Protein AF-A0A7Y1CMX7-F1 (afdb_monomer_lite)

Sequence (63 aa):
MGQLFGERDQWATAPDLTFHSRSAAQALCAGLHIEHFEESEGLGKSLRGPKHNHRFDLILRKP

Secondary structure (DSSP, 8-state):
-EEEEBTTSTTTT-TTS--B-HHHHHHHTTTSEEEEEEEEEEEEEETTEEEEEEEEEEEEE--

pLDDT: mean 92.83, std 5.3, range [78.5, 97.5]

Structure (mmCIF, N/CA/C/O backbone):
data_AF-A0A7Y1CMX7-F1
#
_entry.id   AF-A0A7Y1CMX7-F1
#
loop_
_atom_site.group_PDB
_atom_site.id
_atom_site.type_symbol
_atom_site.label_atom_id
_atom_site.label_alt_id
_atom_site.label_comp_id
_atom_site.label_asym_id
_atom_site.label_entity_id
_atom_site.label_seq_id
_atom_site.pdbx_PDB_ins_code
_atom_site.Cartn_x
_atom_site.Cartn_y
_atom_site.Cartn_z
_atom_site.occupancy
_atom_site.B_iso_or_equiv
_atom_site.auth_seq_id
_atom_site.auth_comp_id
_atom_site.auth_asym_id
_atom_site.auth_atom_id
_atom_site.pdbx_PDB_model_num
ATOM 1 N N . MET A 1 1 ? 3.450 2.187 13.072 1.00 86.19 1 MET A N 1
ATOM 2 C CA . MET A 1 1 ? 4.020 2.733 11.826 1.00 86.19 1 MET A CA 1
ATOM 3 C C . MET A 1 1 ? 4.227 1.572 10.873 1.00 86.19 1 MET A C 1
ATOM 5 O O . MET A 1 1 ? 4.712 0.540 11.324 1.00 86.19 1 MET A O 1
ATOM 9 N N . GLY A 1 2 ? 3.825 1.709 9.616 1.00 93.62 2 GLY A N 1
ATOM 10 C CA . GLY A 1 2 ? 3.985 0.678 8.595 1.00 93.62 2 GLY A CA 1
ATOM 11 C C . GLY A 1 2 ? 4.158 1.285 7.209 1.00 93.62 2 GLY A C 1
ATOM 12 O O . GLY A 1 2 ? 3.886 2.467 7.009 1.00 93.62 2 GLY A O 1
ATOM 13 N N . GLN A 1 3 ? 4.622 0.460 6.276 1.00 94.94 3 GLN A N 1
ATOM 14 C CA . GLN A 1 3 ? 4.831 0.822 4.879 1.00 94.94 3 GLN A CA 1
ATOM 15 C C . GLN A 1 3 ? 4.260 -0.262 3.974 1.00 94.94 3 GLN A C 1
ATOM 17 O O . GLN A 1 3 ? 4.454 -1.447 4.243 1.00 94.94 3 GLN A O 1
ATOM 22 N N . LEU A 1 4 ? 3.584 0.147 2.903 1.00 96.25 4 LEU A N 1
ATOM 23 C CA . LEU A 1 4 ? 3.056 -0.747 1.872 1.00 96.25 4 LEU A CA 1
ATOM 24 C C . LEU A 1 4 ? 3.577 -0.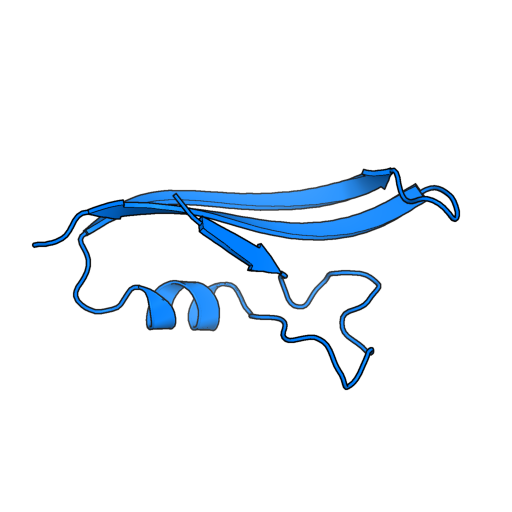318 0.504 1.00 96.25 4 LEU A C 1
ATOM 26 O O . LEU A 1 4 ? 3.622 0.877 0.215 1.00 96.25 4 LEU A O 1
ATOM 30 N N . PHE A 1 5 ? 3.933 -1.273 -0.354 1.00 96.25 5 PHE A N 1
ATOM 31 C CA . PHE A 1 5 ? 4.256 -0.962 -1.743 1.00 96.25 5 PHE A CA 1
ATOM 32 C C . PHE A 1 5 ? 2.985 -0.675 -2.532 1.00 96.25 5 PHE A C 1
ATOM 34 O O . PHE A 1 5 ? 1.970 -1.358 -2.379 1.00 96.25 5 PHE A O 1
ATOM 41 N N . GLY A 1 6 ? 3.046 0.337 -3.387 1.00 96.19 6 GLY A N 1
ATOM 42 C CA . GLY A 1 6 ? 1.930 0.713 -4.229 1.00 96.19 6 GLY A CA 1
ATOM 43 C C . GLY A 1 6 ? 2.045 0.151 -5.646 1.00 96.19 6 GLY A C 1
ATOM 44 O O . GLY A 1 6 ? 3.137 -0.030 -6.169 1.00 96.19 6 GLY A O 1
ATOM 45 N N . GLU A 1 7 ? 0.911 -0.054 -6.309 1.00 95.25 7 GLU A N 1
ATOM 46 C CA . GLU A 1 7 ? 0.806 -0.738 -7.614 1.00 95.25 7 GLU A CA 1
ATOM 47 C C . GLU A 1 7 ? 1.554 -0.075 -8.784 1.00 95.25 7 GLU A C 1
ATOM 49 O O . GLU A 1 7 ? 1.887 -0.743 -9.755 1.00 95.25 7 GLU A O 1
ATOM 54 N N . ARG A 1 8 ? 1.850 1.227 -8.694 1.00 94.38 8 ARG A N 1
ATOM 55 C CA . ARG A 1 8 ? 2.672 1.962 -9.671 1.00 94.38 8 ARG A CA 1
ATOM 56 C C . ARG A 1 8 ? 4.183 1.771 -9.509 1.00 94.38 8 ARG A C 1
ATOM 58 O O . ARG A 1 8 ? 4.943 2.317 -10.297 1.00 94.38 8 ARG A O 1
ATOM 65 N N . ASP A 1 9 ? 4.645 1.020 -8.511 1.00 93.75 9 ASP A N 1
ATOM 66 C CA . ASP A 1 9 ? 6.075 0.783 -8.309 1.00 93.75 9 ASP A CA 1
ATOM 67 C C . ASP A 1 9 ? 6.667 0.006 -9.499 1.00 93.75 9 ASP A C 1
ATOM 69 O O . ASP A 1 9 ? 6.041 -0.897 -10.049 1.00 93.75 9 ASP A O 1
ATOM 73 N N . GLN A 1 10 ? 7.902 0.315 -9.895 1.00 91.25 10 GLN A N 1
ATOM 74 C CA . GLN A 1 10 ? 8.559 -0.347 -11.029 1.00 91.25 10 GLN A CA 1
ATOM 75 C C . GLN A 1 10 ? 8.655 -1.874 -10.883 1.00 91.25 10 GLN A C 1
ATOM 77 O O . GLN A 1 10 ? 8.785 -2.587 -11.875 1.00 91.25 10 GLN A O 1
ATOM 82 N N . TRP A 1 11 ? 8.648 -2.385 -9.654 1.00 89.94 11 TRP A N 1
ATOM 83 C CA . TRP A 1 11 ? 8.695 -3.814 -9.367 1.00 89.94 11 TRP A CA 1
ATOM 84 C C . TRP A 1 11 ? 7.312 -4.448 -9.228 1.00 89.94 11 TRP A C 1
ATOM 86 O O . TRP A 1 11 ? 7.250 -5.625 -8.888 1.00 89.94 11 TRP A O 1
ATOM 96 N N . ALA A 1 12 ? 6.227 -3.729 -9.534 1.00 90.12 12 ALA A N 1
ATOM 97 C CA . ALA A 1 12 ? 4.855 -4.233 -9.441 1.00 90.12 12 ALA A CA 1
ATOM 98 C C . ALA A 1 12 ? 4.600 -5.527 -10.233 1.00 90.12 12 ALA A C 1
ATOM 100 O O . ALA A 1 12 ? 3.673 -6.270 -9.930 1.00 90.12 12 ALA A O 1
ATOM 101 N N . THR A 1 13 ? 5.437 -5.829 -11.229 1.00 88.75 13 THR A N 1
ATOM 102 C CA . THR A 1 13 ? 5.356 -7.055 -12.034 1.00 88.75 13 THR A CA 1
ATOM 103 C C . THR A 1 13 ? 6.087 -8.254 -11.419 1.00 88.75 13 THR A C 1
ATOM 105 O O . THR A 1 13 ? 6.071 -9.333 -12.008 1.00 88.75 13 THR A O 1
ATOM 108 N N . ALA A 1 14 ? 6.790 -8.085 -10.295 1.00 90.25 14 ALA A N 1
ATOM 109 C CA . ALA A 1 14 ? 7.508 -9.171 -9.638 1.00 90.25 14 ALA A CA 1
ATOM 110 C C . ALA A 1 14 ? 6.513 -10.085 -8.895 1.00 90.25 14 ALA A C 1
ATOM 112 O O . ALA A 1 14 ? 5.830 -9.609 -7.989 1.00 90.25 14 ALA A O 1
ATOM 113 N N . PRO A 1 15 ? 6.440 -11.387 -9.230 1.00 88.19 15 PRO A N 1
ATOM 114 C CA . PRO A 1 15 ? 5.407 -12.287 -8.706 1.00 88.19 15 PRO A CA 1
ATOM 115 C C . PRO A 1 15 ? 5.541 -12.564 -7.202 1.00 88.19 15 PRO A C 1
ATOM 117 O O . PRO A 1 15 ? 4.555 -12.894 -6.551 1.00 88.19 15 PRO A O 1
ATOM 120 N N . ASP A 1 16 ? 6.744 -12.399 -6.649 1.00 93.50 16 ASP A N 1
ATOM 121 C CA . ASP A 1 16 ? 7.040 -12.665 -5.236 1.00 93.50 16 ASP A CA 1
ATOM 122 C C . ASP A 1 16 ? 6.812 -11.443 -4.331 1.00 93.50 16 ASP A C 1
ATOM 124 O O . ASP A 1 16 ? 7.067 -11.493 -3.127 1.00 93.50 16 ASP A O 1
ATOM 128 N N . LEU A 1 17 ? 6.366 -10.319 -4.900 1.00 92.00 17 LEU A N 1
ATOM 129 C CA . LEU A 1 17 ? 6.137 -9.070 -4.184 1.00 92.00 17 LEU A CA 1
ATOM 130 C C . LEU A 1 17 ? 4.651 -8.705 -4.212 1.00 92.00 17 LEU A C 1
ATOM 132 O O . LEU A 1 17 ? 3.945 -8.922 -5.192 1.00 92.00 17 LEU A O 1
ATOM 136 N N . THR A 1 18 ? 4.169 -8.131 -3.112 1.00 94.12 18 THR A N 1
ATOM 137 C CA . THR A 1 18 ? 2.779 -7.680 -2.987 1.00 94.12 18 THR A CA 1
ATOM 138 C C . THR A 1 18 ? 2.708 -6.165 -3.102 1.00 94.12 18 THR A C 1
ATOM 140 O O . THR A 1 18 ? 3.436 -5.450 -2.412 1.00 94.12 18 THR A O 1
ATOM 143 N N . PHE A 1 19 ? 1.802 -5.689 -3.954 1.00 96.56 19 PHE A N 1
ATOM 144 C CA . PHE A 1 19 ? 1.552 -4.273 -4.197 1.00 96.56 19 PHE A CA 1
ATOM 145 C C . PHE A 1 19 ? 0.066 -3.972 -4.049 1.00 96.56 19 PHE A C 1
ATOM 147 O O . PHE A 1 19 ? -0.784 -4.832 -4.284 1.00 96.56 19 PHE A O 1
ATOM 154 N N . HIS A 1 20 ? -0.247 -2.740 -3.663 1.00 96.94 20 HIS A N 1
ATOM 155 C CA . HIS A 1 20 ? -1.611 -2.321 -3.371 1.00 96.94 20 HIS A CA 1
ATOM 156 C C . HIS A 1 20 ? -1.997 -1.082 -4.176 1.00 96.94 20 HIS A C 1
ATOM 158 O O . HIS A 1 20 ? -1.195 -0.166 -4.360 1.00 96.94 20 HIS A O 1
ATOM 164 N N . SER A 1 21 ? -3.254 -1.014 -4.605 1.00 97.00 21 SER A N 1
ATOM 165 C CA . SER A 1 21 ? -3.864 0.271 -4.940 1.00 97.00 21 SER A CA 1
ATOM 166 C C . SER A 1 21 ? -4.091 1.080 -3.667 1.00 97.00 21 SER A C 1
ATOM 168 O O . SER A 1 21 ? -4.155 0.523 -2.566 1.00 97.00 21 SER A O 1
ATOM 170 N N . ARG A 1 22 ? -4.287 2.395 -3.800 1.00 96.56 22 ARG A N 1
ATOM 171 C CA . ARG A 1 22 ? -4.618 3.251 -2.650 1.00 96.56 22 ARG A CA 1
ATOM 172 C C . ARG A 1 22 ? -5.849 2.739 -1.895 1.00 96.56 22 ARG A C 1
ATOM 174 O O . ARG A 1 22 ? -5.840 2.667 -0.670 1.00 96.56 22 ARG A O 1
ATOM 181 N N . SER A 1 23 ? -6.881 2.325 -2.632 1.00 97.12 23 SER A N 1
ATOM 182 C CA . SER A 1 23 ? -8.115 1.780 -2.052 1.00 97.12 23 SER A CA 1
ATOM 183 C C . SER A 1 23 ? -7.887 0.457 -1.312 1.00 97.12 23 SER A C 1
ATOM 185 O O . SER A 1 23 ? -8.393 0.281 -0.206 1.00 97.12 23 SER A O 1
ATOM 187 N N . ALA A 1 24 ? -7.068 -0.445 -1.865 1.00 97.25 24 ALA A N 1
ATOM 188 C CA . ALA A 1 24 ? -6.719 -1.702 -1.212 1.00 97.25 24 ALA A CA 1
ATOM 189 C C . ALA A 1 24 ? -5.892 -1.462 0.060 1.00 97.25 24 ALA A C 1
ATOM 191 O O . ALA A 1 24 ? -6.159 -2.078 1.089 1.00 97.25 24 ALA A O 1
ATOM 192 N N . ALA A 1 25 ? -4.941 -0.522 0.021 1.00 96.81 25 ALA A N 1
ATOM 193 C CA . ALA A 1 25 ? -4.159 -0.126 1.189 1.00 96.81 25 ALA A CA 1
ATOM 194 C C . ALA A 1 25 ? -5.049 0.439 2.310 1.00 96.81 25 ALA A C 1
ATOM 196 O O . ALA A 1 25 ? -4.886 0.067 3.469 1.00 96.81 25 ALA A O 1
ATOM 197 N N . GLN A 1 26 ? -6.032 1.280 1.976 1.00 95.75 26 GLN A N 1
ATOM 198 C CA . GLN A 1 26 ? -7.000 1.796 2.950 1.00 95.75 26 GLN A CA 1
ATOM 199 C C . GLN A 1 26 ? -7.913 0.697 3.509 1.00 95.75 26 GLN A C 1
ATOM 201 O O . GLN A 1 26 ? -8.205 0.698 4.703 1.00 95.75 26 GLN A O 1
ATOM 206 N N . ALA A 1 27 ? -8.327 -0.264 2.679 1.00 96.94 27 ALA A N 1
ATOM 207 C CA . ALA A 1 27 ? -9.143 -1.391 3.121 1.00 96.94 27 ALA A CA 1
ATOM 208 C C . ALA A 1 27 ? -8.414 -2.277 4.147 1.00 96.94 27 ALA A C 1
ATOM 210 O O . ALA A 1 27 ? -9.039 -2.756 5.090 1.00 96.94 27 ALA A O 1
ATOM 211 N N . LEU A 1 28 ? -7.089 -2.439 4.029 1.00 95.50 28 LEU A N 1
ATOM 212 C CA . LEU A 1 28 ? -6.276 -3.144 5.032 1.00 95.50 28 LEU A CA 1
ATOM 213 C C . LEU A 1 28 ? -6.256 -2.439 6.398 1.00 95.50 28 LEU A C 1
ATOM 215 O O . LEU A 1 28 ? -5.984 -3.076 7.413 1.00 95.50 28 LEU A O 1
ATOM 219 N N . CYS A 1 29 ? -6.545 -1.137 6.439 1.00 95.06 29 CYS A N 1
ATOM 220 C CA . CYS A 1 29 ? -6.641 -0.364 7.676 1.00 95.06 29 CYS A CA 1
ATOM 221 C C . CYS A 1 29 ? -8.046 -0.390 8.300 1.00 95.06 29 CYS A C 1
ATOM 223 O O . CYS A 1 29 ? -8.269 0.279 9.311 1.00 95.06 29 CYS A O 1
ATOM 225 N N . ALA A 1 30 ? -8.999 -1.131 7.723 1.00 94.88 30 ALA A N 1
ATOM 226 C CA . ALA A 1 30 ? -10.356 -1.216 8.248 1.00 94.88 30 ALA A CA 1
ATOM 227 C C . ALA A 1 30 ? -10.365 -1.678 9.717 1.00 94.88 30 ALA A C 1
ATOM 229 O O . ALA A 1 30 ? -9.714 -2.653 10.090 1.00 94.88 30 ALA A O 1
ATOM 230 N N . GLY A 1 31 ? -11.116 -0.964 10.561 1.00 95.12 31 GLY A N 1
ATOM 231 C CA . GLY A 1 31 ? -11.200 -1.241 12.000 1.00 95.12 31 GLY A CA 1
ATOM 232 C C . GLY A 1 31 ? -10.076 -0.631 12.849 1.00 95.12 31 GLY A C 1
ATOM 233 O O . GLY A 1 31 ? -10.054 -0.850 14.058 1.00 95.12 31 GLY A O 1
ATOM 234 N N . LEU A 1 32 ? -9.167 0.147 12.255 1.00 95.94 32 LEU A N 1
ATOM 235 C CA . LEU A 1 32 ? -8.150 0.935 12.957 1.00 95.94 32 LEU A CA 1
ATOM 236 C C . LEU A 1 32 ? -8.391 2.434 12.744 1.00 95.94 32 LEU A C 1
ATOM 238 O O . LEU A 1 32 ? -9.014 2.842 11.764 1.00 95.94 32 LEU A O 1
ATOM 242 N N . HIS A 1 33 ? -7.864 3.267 13.642 1.00 96.38 33 HIS A N 1
ATOM 243 C CA . HIS A 1 33 ? -7.838 4.711 13.429 1.00 96.38 33 HIS A CA 1
ATOM 244 C C . HIS A 1 33 ? -6.594 5.088 12.618 1.00 96.38 33 HIS A C 1
ATOM 246 O O . HIS A 1 33 ? -5.472 4.746 13.003 1.00 96.38 33 HIS A O 1
ATOM 252 N N . ILE A 1 34 ? -6.793 5.771 11.491 1.00 96.00 34 ILE A N 1
ATOM 253 C CA . ILE A 1 34 ? -5.710 6.246 10.626 1.00 96.00 34 ILE A CA 1
ATOM 254 C C . ILE A 1 34 ? -5.292 7.634 11.111 1.00 96.00 34 ILE A C 1
ATOM 256 O O . ILE A 1 34 ? -5.996 8.608 10.873 1.00 96.00 34 ILE A O 1
ATOM 260 N N . GLU A 1 35 ? -4.145 7.722 11.781 1.00 97.19 35 GLU A N 1
ATOM 261 C CA . GLU A 1 35 ? -3.560 9.005 12.200 1.00 97.19 35 GLU A CA 1
ATOM 262 C C . GLU A 1 35 ? -2.810 9.668 11.036 1.00 97.19 35 GLU A C 1
ATOM 264 O O . GLU A 1 35 ? -2.837 10.884 10.878 1.00 97.19 35 GLU A O 1
ATOM 269 N N . HIS A 1 36 ? -2.143 8.859 10.203 1.00 96.88 36 HIS A N 1
ATOM 270 C CA . HIS A 1 36 ? -1.413 9.326 9.024 1.00 96.88 36 HIS A CA 1
ATOM 271 C C . HIS A 1 36 ? -1.521 8.311 7.891 1.00 96.88 36 HIS A C 1
ATOM 273 O O . HIS A 1 36 ? -1.317 7.113 8.108 1.00 96.88 36 HIS A O 1
ATOM 279 N N . PHE A 1 37 ? -1.809 8.803 6.688 1.00 97.12 37 PHE A N 1
ATOM 280 C CA . PHE A 1 37 ? -1.757 8.044 5.441 1.00 97.12 37 PHE A CA 1
ATOM 281 C C . PHE A 1 37 ? -1.154 8.945 4.372 1.00 97.12 37 PHE A C 1
ATOM 283 O O . PHE A 1 37 ? -1.804 9.880 3.901 1.00 97.12 37 PHE A O 1
ATOM 290 N N . GLU A 1 38 ? 0.076 8.652 3.980 1.00 97.44 38 GLU A N 1
ATOM 291 C CA . GLU A 1 38 ? 0.800 9.406 2.965 1.00 97.44 38 GLU A CA 1
ATOM 292 C C . GLU A 1 38 ? 1.153 8.504 1.793 1.00 97.44 38 GLU A C 1
ATOM 294 O O . GLU A 1 38 ? 1.668 7.403 1.966 1.00 97.44 38 GLU A O 1
ATOM 299 N N . GLU A 1 39 ? 0.848 8.977 0.592 1.00 97.31 39 GLU A N 1
ATOM 300 C CA . GLU A 1 39 ? 1.196 8.322 -0.660 1.00 97.31 39 GLU A CA 1
ATOM 301 C C . GLU A 1 39 ? 2.376 9.068 -1.272 1.00 97.31 39 GLU A C 1
ATOM 303 O O . GLU A 1 39 ? 2.323 10.282 -1.461 1.00 97.31 39 GLU A O 1
ATOM 308 N N . SER A 1 40 ? 3.447 8.337 -1.560 1.00 95.50 40 SER A N 1
ATOM 309 C CA . SER A 1 40 ? 4.659 8.871 -2.168 1.00 95.50 40 SER A CA 1
ATOM 310 C C . SER A 1 40 ? 4.953 8.138 -3.468 1.00 95.50 40 SER A C 1
ATOM 312 O O . SER A 1 40 ? 5.042 6.908 -3.498 1.00 95.50 40 SER A O 1
ATOM 314 N N . GLU A 1 41 ? 5.149 8.906 -4.535 1.00 94.56 41 GLU A N 1
ATOM 315 C CA . GLU A 1 41 ? 5.518 8.420 -5.861 1.00 94.56 41 GLU A CA 1
ATOM 316 C C . GLU A 1 41 ? 6.707 9.230 -6.383 1.00 94.56 41 GLU A C 1
ATOM 318 O O . GLU A 1 41 ? 6.731 10.457 -6.278 1.00 94.56 41 GLU A O 1
ATOM 323 N N . GLY A 1 42 ? 7.716 8.556 -6.933 1.00 91.56 42 GLY A N 1
ATOM 324 C CA . GLY A 1 42 ? 8.856 9.246 -7.526 1.00 91.56 42 GLY A CA 1
ATOM 325 C C . GLY A 1 42 ? 10.071 8.365 -7.768 1.00 91.56 42 GLY A C 1
ATOM 326 O O . GLY A 1 42 ? 10.059 7.156 -7.550 1.00 91.56 42 G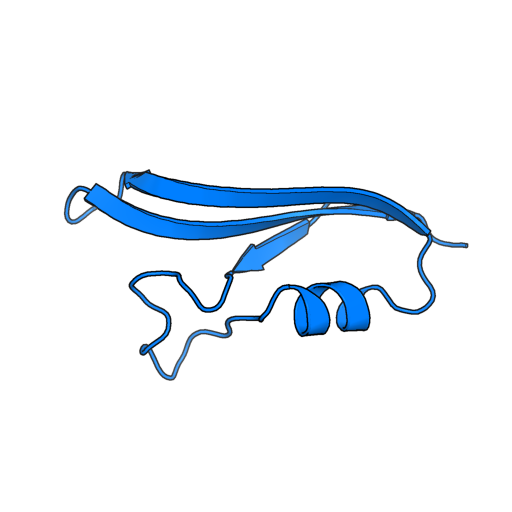LY A O 1
ATOM 327 N N . LEU A 1 43 ? 11.158 8.985 -8.226 1.00 89.56 43 LEU A N 1
ATOM 328 C CA . LEU A 1 43 ? 12.426 8.293 -8.439 1.00 89.56 43 LEU A CA 1
ATOM 329 C C . LEU A 1 43 ? 13.148 8.083 -7.103 1.00 89.56 43 LEU A C 1
ATOM 331 O O . LEU A 1 43 ? 13.642 9.025 -6.484 1.00 89.56 43 LEU A O 1
ATOM 335 N N . GLY A 1 44 ? 13.235 6.828 -6.676 1.00 80.94 44 GLY A N 1
ATOM 336 C CA . GLY A 1 44 ? 14.019 6.397 -5.529 1.00 80.94 44 GLY A CA 1
ATOM 337 C C . GLY A 1 44 ? 15.408 5.899 -5.918 1.00 80.94 44 GLY A C 1
ATOM 338 O O . GLY A 1 44 ? 15.679 5.537 -7.064 1.00 80.94 44 GLY A O 1
ATOM 339 N N . LYS A 1 45 ? 16.309 5.839 -4.934 1.00 80.19 45 LYS A N 1
ATOM 340 C CA . LYS A 1 45 ? 17.620 5.199 -5.095 1.00 80.19 45 LYS A CA 1
ATOM 341 C C . LYS A 1 45 ? 17.473 3.690 -4.903 1.00 80.19 45 LYS A C 1
ATOM 343 O O . LYS A 1 45 ? 16.9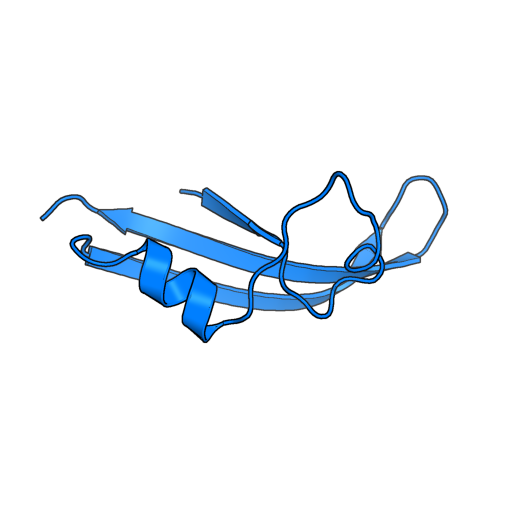28 3.252 -3.895 1.00 80.19 45 LYS A O 1
ATOM 348 N N . SER A 1 46 ? 18.004 2.903 -5.833 1.00 80.19 46 SER A N 1
ATOM 349 C CA . SER A 1 46 ? 18.177 1.457 -5.672 1.00 80.19 46 SER A CA 1
ATOM 350 C C . SER A 1 46 ? 19.638 1.065 -5.896 1.00 80.19 46 SER A C 1
ATOM 352 O O . SER A 1 46 ? 20.411 1.824 -6.482 1.00 80.19 46 SER A O 1
ATOM 354 N N . LEU A 1 47 ? 20.011 -0.152 -5.490 1.00 78.50 47 LEU A N 1
ATOM 355 C CA . LEU A 1 47 ? 21.345 -0.716 -5.747 1.00 78.50 47 LEU A CA 1
ATOM 356 C C . LEU A 1 47 ? 21.673 -0.860 -7.246 1.00 78.50 47 LEU A C 1
ATOM 358 O O . LEU A 1 47 ? 22.825 -1.084 -7.597 1.00 78.50 47 LEU A O 1
ATOM 362 N N . ARG A 1 48 ? 20.673 -0.740 -8.131 1.00 79.56 48 ARG A N 1
ATOM 363 C CA . ARG A 1 48 ? 20.812 -0.851 -9.592 1.00 79.56 48 ARG A CA 1
ATOM 364 C C . ARG A 1 48 ? 20.600 0.483 -10.324 1.00 79.56 48 ARG A C 1
ATOM 366 O O . ARG A 1 48 ? 20.472 0.483 -11.542 1.00 79.56 48 ARG A O 1
ATOM 373 N N . GLY A 1 49 ? 20.560 1.606 -9.601 1.00 81.50 49 GLY A N 1
ATOM 374 C CA . GLY A 1 49 ? 20.281 2.938 -10.153 1.00 81.50 49 GLY A CA 1
ATOM 375 C C . GLY A 1 49 ? 18.905 3.487 -9.751 1.00 81.50 49 GLY A C 1
ATOM 376 O O . GLY A 1 49 ? 18.250 2.916 -8.872 1.00 81.50 49 GLY A O 1
ATOM 377 N N . PRO A 1 50 ? 18.467 4.617 -10.333 1.00 83.62 50 PRO A N 1
ATOM 378 C CA . PRO A 1 50 ? 17.154 5.190 -10.056 1.00 83.62 50 PRO A CA 1
ATOM 379 C C . PRO A 1 50 ? 16.042 4.191 -10.382 1.00 83.62 50 PRO A C 1
ATOM 381 O O . PRO A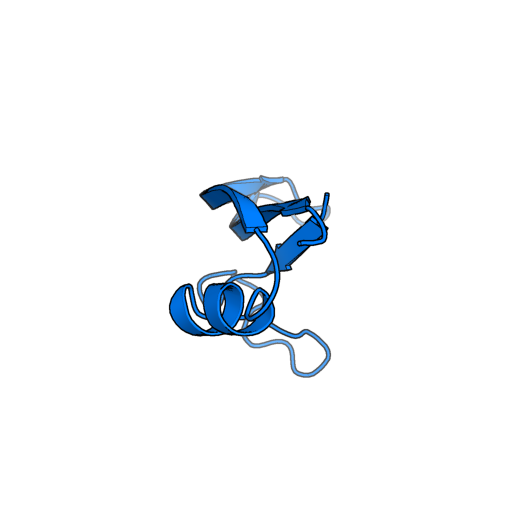 1 50 ? 16.050 3.587 -11.453 1.00 83.62 50 PRO A O 1
ATOM 384 N N . LYS A 1 51 ? 15.094 4.022 -9.460 1.00 88.31 51 LYS A N 1
ATOM 385 C CA . LYS A 1 51 ? 13.909 3.181 -9.643 1.00 88.31 51 LYS A CA 1
ATOM 386 C C . LYS A 1 51 ? 12.662 4.027 -9.449 1.00 88.31 51 LYS A C 1
ATOM 388 O O . LYS A 1 51 ? 12.631 4.851 -8.539 1.00 88.31 51 LYS A O 1
ATOM 393 N N . HIS A 1 52 ? 11.634 3.816 -10.261 1.00 91.62 52 HIS A N 1
ATOM 394 C CA . HIS A 1 52 ? 10.326 4.378 -9.951 1.00 91.62 52 HIS A CA 1
ATOM 395 C C . HIS A 1 52 ? 9.742 3.658 -8.722 1.00 91.62 52 HIS A C 1
ATOM 397 O O . HIS A 1 52 ? 9.521 2.445 -8.742 1.00 91.62 52 HIS A O 1
ATOM 403 N N . ASN A 1 53 ? 9.548 4.407 -7.640 1.00 92.50 53 ASN A N 1
ATOM 404 C CA . ASN A 1 53 ? 9.020 3.938 -6.368 1.00 92.50 53 ASN A CA 1
ATOM 405 C C . ASN A 1 53 ? 7.595 4.451 -6.188 1.00 92.50 53 ASN A C 1
ATOM 407 O O . ASN A 1 53 ? 7.327 5.628 -6.426 1.00 92.50 53 ASN A O 1
ATOM 411 N N . HIS A 1 54 ? 6.730 3.594 -5.659 1.00 96.12 54 HIS A N 1
ATOM 412 C CA . HIS A 1 54 ? 5.397 3.976 -5.212 1.00 96.12 54 HIS A CA 1
ATOM 413 C C . HIS A 1 54 ? 5.117 3.291 -3.873 1.00 96.12 54 HIS A C 1
ATOM 415 O O . HIS A 1 54 ? 5.256 2.070 -3.753 1.00 96.12 54 HIS A O 1
ATOM 421 N N . ARG A 1 55 ? 4.793 4.070 -2.838 1.00 95.81 55 ARG A N 1
ATOM 422 C CA . ARG A 1 55 ? 4.654 3.573 -1.462 1.00 95.81 55 ARG A CA 1
ATOM 423 C C . ARG A 1 55 ? 3.578 4.331 -0.693 1.00 95.81 55 ARG A C 1
ATOM 425 O O . ARG A 1 55 ? 3.368 5.518 -0.922 1.00 95.81 55 ARG A O 1
ATOM 432 N N . PHE A 1 56 ? 2.982 3.644 0.274 1.00 97.50 56 PHE A N 1
ATOM 433 C CA . PHE A 1 56 ? 2.147 4.228 1.316 1.00 97.50 56 PHE A CA 1
ATOM 434 C C . PHE A 1 56 ? 2.852 4.165 2.670 1.00 97.50 56 PHE A C 1
ATOM 436 O O . PHE A 1 56 ? 3.298 3.093 3.083 1.00 97.50 56 PHE A O 1
ATOM 443 N N . ASP A 1 57 ? 2.922 5.294 3.365 1.00 97.19 57 ASP A N 1
ATOM 444 C CA . ASP A 1 57 ? 3.406 5.427 4.737 1.00 97.19 57 ASP A CA 1
ATOM 445 C C . ASP A 1 57 ? 2.214 5.602 5.689 1.00 97.19 57 ASP A C 1
ATOM 447 O O . ASP A 1 57 ? 1.346 6.452 5.480 1.00 97.19 57 ASP A O 1
ATOM 451 N N . LEU A 1 58 ? 2.156 4.767 6.731 1.00 96.94 58 LEU A N 1
ATOM 452 C CA . LEU A 1 58 ? 0.978 4.611 7.585 1.00 96.94 58 LEU A CA 1
ATOM 453 C C . LEU A 1 58 ? 1.319 4.765 9.069 1.00 96.94 58 LEU A C 1
ATOM 455 O O . LEU A 1 58 ? 2.201 4.075 9.602 1.00 96.94 58 LEU A O 1
ATOM 459 N N . ILE A 1 59 ? 0.542 5.582 9.779 1.00 97.44 59 ILE A N 1
ATOM 460 C CA . ILE A 1 59 ? 0.484 5.594 11.245 1.00 97.44 59 ILE A CA 1
ATOM 461 C C . ILE A 1 59 ? -0.945 5.254 11.651 1.00 97.44 59 ILE A C 1
ATOM 463 O O . ILE A 1 59 ? -1.887 5.974 11.333 1.00 97.44 59 ILE A O 1
ATOM 467 N N . LEU A 1 60 ? -1.088 4.127 12.346 1.00 96.44 60 LEU A N 1
ATOM 468 C CA . LEU A 1 60 ? -2.369 3.569 12.759 1.00 96.44 60 LEU A CA 1
ATOM 469 C C . LEU A 1 60 ? -2.398 3.439 14.278 1.00 96.44 60 LEU A C 1
ATOM 471 O O . LEU A 1 60 ? -1.386 3.085 14.893 1.00 96.44 60 LEU A O 1
ATOM 475 N N . ARG A 1 61 ? -3.570 3.659 14.864 1.00 96.31 61 ARG A N 1
ATOM 476 C CA . ARG A 1 61 ? -3.843 3.468 16.288 1.00 96.31 61 ARG A CA 1
ATOM 477 C C . ARG A 1 61 ? -4.955 2.433 16.455 1.00 96.31 61 ARG A C 1
ATOM 479 O O . ARG A 1 61 ? -5.891 2.376 15.656 1.00 96.31 61 ARG A O 1
ATOM 486 N N . LYS A 1 62 ? -4.844 1.596 17.493 1.00 92.69 62 LYS A N 1
ATOM 487 C CA . LYS A 1 62 ? -5.954 0.724 17.906 1.00 92.69 62 LYS A CA 1
ATOM 488 C C . LYS A 1 62 ? -7.141 1.598 18.353 1.00 92.69 62 LYS A C 1
ATOM 490 O O . LYS A 1 62 ? -6.869 2.675 18.889 1.00 92.69 62 LYS A O 1
ATOM 495 N N . PRO A 1 63 ? -8.390 1.160 18.121 1.00 83.06 63 PRO A N 1
ATOM 496 C CA . PRO A 1 63 ? -9.587 1.879 18.553 1.00 83.06 63 PRO A CA 1
ATOM 497 C 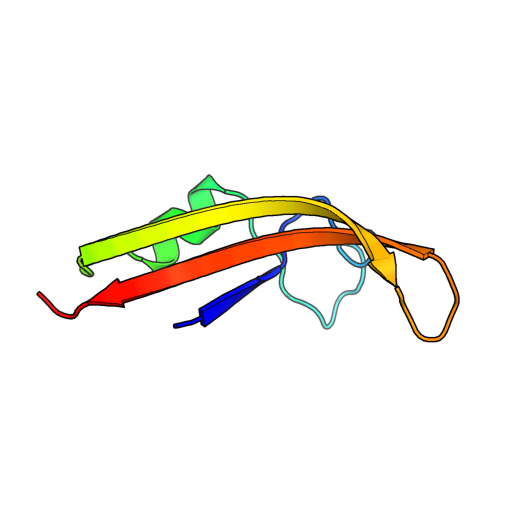C . PRO A 1 63 ? -9.482 2.378 19.996 1.00 83.06 63 PRO A C 1
ATOM 499 O O .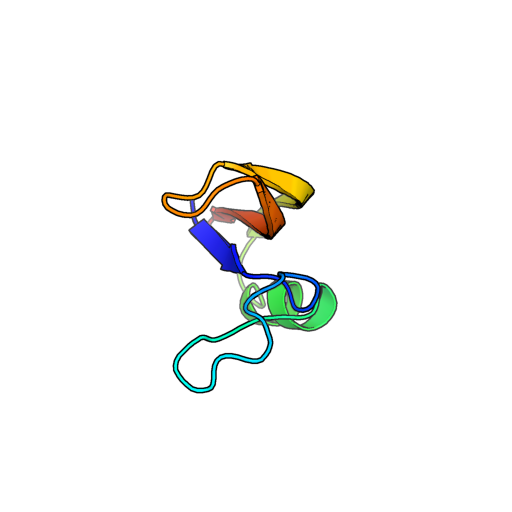 PRO A 1 63 ? -9.117 1.555 20.868 1.00 83.06 63 PRO A O 1
#

Foldseek 3Di:
DDKAFACPWQCVVPPVHDHYHPVRVVVVCPQWDWPDWDWDWDFDQDPVGTTTGTMIDTDTHHD

Radius of gyration: 12.72 Å; chains: 1; bounding box: 32×22×31 Å